Protein 1IO6 (pdb70)

Structure (mmCIF, N/CA/C/O backbone):
data_1IO6
#
_entry.id   1IO6
#
_cell.length_a   1.000
_cell.length_b   1.000
_cell.length_c   1.000
_cell.angle_alpha   90.00
_cell.angle_beta   90.00
_cell.angle_gamma   90.00
#
_symmetry.space_group_name_H-M   'P 1'
#
loop_
_entity.id
_entity.type
_entity.pdbx_description
1 polymer 'GROWTH FACTOR RECEPTOR-BOUND PROTEIN 2'
2 polymer 'A LIGAND PEPTIDE'
#
loop_
_atom_site.group_PDB
_atom_site.id
_atom_site.type_symbol
_atom_site.label_atom_id
_atom_site.label_alt_id
_atom_site.label_comp_id
_atom_site.label_asym_id
_atom_site.label_entity_id
_atom_site.label_seq_id
_atom_site.pdbx_PDB_ins_code
_atom_site.Cartn_x
_atom_site.Cartn_y
_atom_site.Cartn_z
_atom_site.occupancy
_atom_site.B_iso_or_equiv
_atom_site.auth_seq_id
_atom_site.auth_comp_id
_atom_site.auth_asym_id
_atom_site.auth_atom_id
_atom_site.pdbx_PDB_model_num
ATOM 1 N N . GLY A 1 1 ? 3.241 -6.294 16.198 1.00 0.00 1 GLY A N 1
ATOM 2 C CA . GLY A 1 1 ? 4.132 -5.513 15.232 1.00 0.00 1 GLY A CA 1
ATOM 3 C C . GLY A 1 1 ? 3.635 -4.233 14.653 1.00 0.00 1 GLY A C 1
ATOM 4 O O . GLY A 1 1 ? 2.445 -3.999 14.571 1.00 0.00 1 GLY A O 1
ATOM 10 N N . SER A 1 2 ? 4.523 -3.372 14.238 1.00 0.00 2 SER A N 1
ATOM 11 C CA . SER A 1 2 ? 4.085 -2.074 13.651 1.00 0.00 2 SER A CA 1
ATOM 12 C C . SER A 1 2 ? 4.652 -1.935 12.237 1.00 0.00 2 SER A C 1
ATOM 13 O O . SER A 1 2 ? 5.851 -1.916 12.038 1.00 0.00 2 SER A O 1
ATOM 21 N N . THR A 1 3 ? 3.799 -1.840 11.253 1.00 0.00 3 THR A N 1
ATOM 22 C CA . THR A 1 3 ? 4.285 -1.705 9.849 1.00 0.00 3 THR A CA 1
ATOM 23 C C . THR A 1 3 ? 5.397 -0.676 9.770 1.00 0.00 3 THR A C 1
ATOM 24 O O . THR A 1 3 ? 5.154 0.497 9.583 1.00 0.00 3 THR A O 1
ATOM 35 N N . TYR A 1 4 ? 6.607 -1.106 9.880 1.00 0.00 4 TYR A N 1
ATOM 36 C CA . TYR A 1 4 ? 7.741 -0.150 9.798 1.00 0.00 4 TYR A CA 1
ATOM 37 C C . TYR A 1 4 ? 9.012 -0.870 9.342 1.00 0.00 4 TYR A C 1
ATOM 38 O O . TYR A 1 4 ? 9.027 -2.064 9.117 1.00 0.00 4 TYR A O 1
ATOM 56 N N . VAL A 1 5 ? 10.079 -0.133 9.220 1.00 0.00 5 VAL A N 1
ATOM 57 C CA . VAL A 1 5 ? 11.380 -0.723 8.795 1.00 0.00 5 VAL A CA 1
ATOM 58 C C . VAL A 1 5 ? 12.505 0.120 9.410 1.00 0.00 5 VAL A C 1
ATOM 59 O O . VAL A 1 5 ? 12.374 0.651 10.494 1.00 0.00 5 VAL A O 1
ATOM 72 N N . GLN A 1 6 ? 13.588 0.269 8.713 1.00 0.00 6 GLN A N 1
ATOM 73 C CA . GLN A 1 6 ? 14.716 1.090 9.210 1.00 0.00 6 GLN A CA 1
ATOM 74 C C . GLN A 1 6 ? 15.663 1.313 8.046 1.00 0.00 6 GLN A C 1
ATOM 75 O O . GLN A 1 6 ? 16.188 0.385 7.477 1.00 0.00 6 GLN A O 1
ATOM 89 N N . ALA A 1 7 ? 15.862 2.529 7.670 1.00 0.00 7 ALA A N 1
ATOM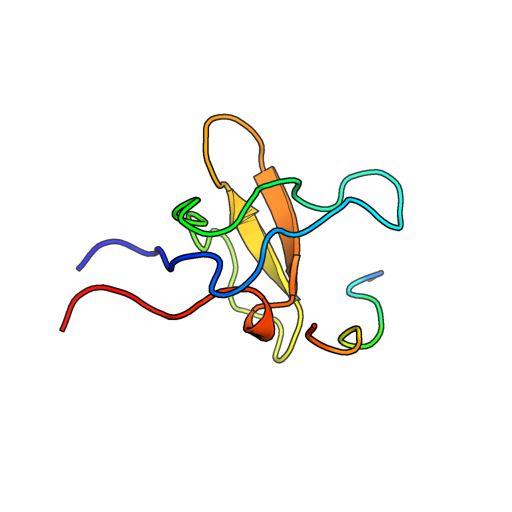 90 C CA . ALA A 1 7 ? 16.742 2.810 6.510 1.00 0.00 7 ALA A CA 1
ATOM 91 C C . ALA A 1 7 ? 18.162 2.296 6.747 1.00 0.00 7 ALA A C 1
ATOM 92 O O . ALA A 1 7 ? 18.976 2.950 7.368 1.00 0.00 7 ALA A O 1
ATOM 99 N N . LEU A 1 8 ? 18.473 1.139 6.225 1.00 0.00 8 LEU A N 1
ATOM 100 C CA . LEU A 1 8 ? 19.846 0.599 6.385 1.00 0.00 8 LEU A CA 1
ATOM 101 C C . LEU A 1 8 ? 20.828 1.608 5.805 1.00 0.00 8 LEU A C 1
ATOM 102 O O . LEU A 1 8 ? 21.985 1.656 6.169 1.00 0.00 8 LEU A O 1
ATOM 118 N N . PHE A 1 9 ? 20.363 2.405 4.884 1.00 0.00 9 PHE A N 1
ATOM 119 C CA . PHE A 1 9 ? 21.233 3.405 4.244 1.00 0.00 9 PHE A CA 1
ATOM 120 C C . PHE A 1 9 ? 20.438 4.680 4.033 1.00 0.00 9 PHE A C 1
ATOM 121 O O . PHE A 1 9 ? 19.326 4.665 3.545 1.00 0.00 9 PHE A O 1
ATOM 138 N N . ASP A 1 10 ? 21.006 5.772 4.382 1.00 0.00 10 ASP A N 1
ATOM 139 C CA . ASP A 1 10 ? 20.301 7.069 4.195 1.00 0.00 10 ASP A CA 1
ATOM 140 C C . ASP A 1 10 ? 19.701 7.095 2.790 1.00 0.00 10 ASP A C 1
ATOM 141 O O . ASP A 1 10 ? 20.333 6.694 1.832 1.00 0.00 10 ASP A O 1
ATOM 150 N N . PHE A 1 11 ? 18.484 7.543 2.651 1.00 0.00 11 PHE A N 1
ATOM 151 C CA . PHE A 1 11 ? 17.865 7.564 1.297 1.00 0.00 11 PHE A CA 1
ATOM 152 C C . PHE A 1 11 ? 17.608 9.001 0.848 1.00 0.00 11 PHE A C 1
ATOM 153 O O . PHE A 1 11 ? 17.455 9.903 1.649 1.00 0.00 11 PHE A O 1
ATOM 170 N N . ASP A 1 12 ? 17.544 9.208 -0.437 1.00 0.00 12 ASP A N 1
ATOM 171 C CA . ASP A 1 12 ? 17.279 10.570 -0.974 1.00 0.00 12 ASP A CA 1
ATOM 172 C C . ASP A 1 12 ? 16.182 10.467 -2.029 1.00 0.00 12 ASP A C 1
ATOM 173 O O . ASP A 1 12 ? 16.017 9.437 -2.653 1.00 0.00 12 ASP A O 1
ATOM 182 N N . PRO A 1 13 ? 15.463 11.537 -2.192 1.00 0.00 13 PRO A N 1
ATOM 183 C CA . PRO A 1 13 ? 14.362 11.608 -3.161 1.00 0.00 13 PRO A CA 1
ATOM 184 C C . PRO A 1 13 ? 14.903 11.723 -4.573 1.00 0.00 13 PRO A C 1
ATOM 185 O O . PRO A 1 13 ? 15.639 12.630 -4.905 1.00 0.00 13 PRO A O 1
ATOM 196 N N . GLN A 1 14 ? 14.546 10.790 -5.406 1.00 0.00 14 GLN A N 1
ATOM 197 C CA . GLN A 1 14 ?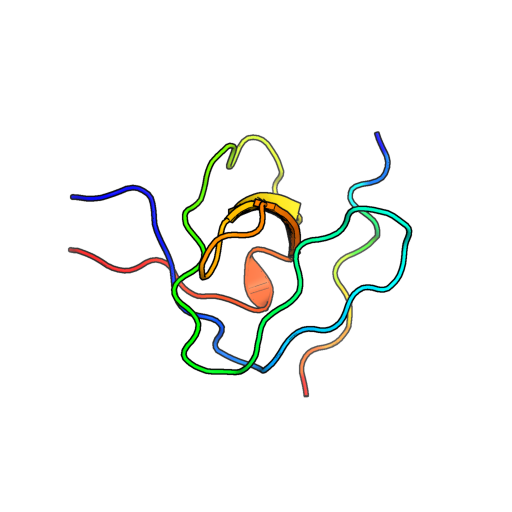 15.042 10.824 -6.794 1.00 0.00 14 GLN A CA 1
ATOM 198 C C . GLN A 1 14 ? 13.944 11.353 -7.718 1.00 0.00 14 GLN A C 1
ATOM 199 O O . GLN A 1 14 ? 14.213 11.914 -8.762 1.00 0.00 14 GLN A O 1
ATOM 213 N N . GLU A 1 15 ? 12.708 11.185 -7.337 1.00 0.00 15 GLU A N 1
ATOM 214 C CA . GLU A 1 15 ? 11.590 11.685 -8.186 1.00 0.00 15 GLU A CA 1
ATOM 215 C C . GLU A 1 15 ? 10.876 12.820 -7.448 1.00 0.00 15 GLU A C 1
ATOM 216 O O . GLU A 1 15 ? 11.487 13.574 -6.716 1.00 0.00 15 GLU A O 1
ATOM 228 N N . ASP A 1 16 ? 9.590 12.955 -7.627 1.00 0.00 16 ASP A N 1
ATOM 229 C CA . ASP A 1 16 ? 8.855 14.046 -6.927 1.00 0.0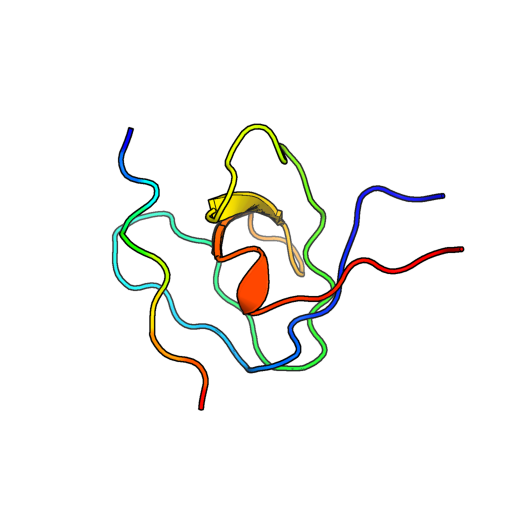0 16 ASP A CA 1
ATOM 230 C C . ASP A 1 16 ? 7.781 13.442 -6.022 1.00 0.00 16 ASP A C 1
ATOM 231 O O . ASP A 1 16 ? 6.640 13.288 -6.412 1.00 0.00 16 ASP A O 1
ATOM 240 N N . GLY A 1 17 ? 8.134 13.100 -4.813 1.00 0.00 17 GLY A N 1
ATOM 241 C CA . GLY A 1 17 ? 7.131 12.509 -3.884 1.00 0.00 17 GLY A CA 1
ATOM 242 C C . GLY A 1 17 ? 7.710 11.254 -3.228 1.00 0.00 17 GLY A C 1
ATOM 243 O O . GLY A 1 17 ? 7.070 10.623 -2.410 1.00 0.00 17 GLY A O 1
ATOM 247 N N . GLU A 1 18 ? 8.916 10.887 -3.572 1.00 0.00 18 GLU A N 1
ATOM 248 C CA . GLU A 1 18 ? 9.522 9.672 -2.955 1.00 0.00 18 GLU A CA 1
ATOM 249 C C . GLU A 1 18 ? 9.888 9.974 -1.504 1.00 0.00 18 GLU A C 1
ATOM 250 O O . GLU A 1 18 ? 10.303 11.067 -1.174 1.00 0.00 18 GLU A O 1
ATOM 262 N N . LEU A 1 19 ? 9.735 9.018 -0.631 1.00 0.00 19 LEU A N 1
ATOM 263 C CA . LEU A 1 19 ? 10.073 9.264 0.795 1.00 0.00 19 LEU A CA 1
ATOM 264 C C . LEU A 1 19 ? 11.523 9.719 0.909 1.00 0.00 19 LEU A C 1
ATOM 265 O O . LEU A 1 19 ? 12.376 9.318 0.143 1.00 0.00 19 LEU A O 1
ATOM 281 N N . GLY A 1 20 ? 11.806 10.551 1.867 1.00 0.00 20 GLY A N 1
ATOM 282 C CA . GLY A 1 20 ? 13.198 11.034 2.045 1.00 0.00 20 GLY A CA 1
ATOM 283 C C . GLY A 1 20 ? 13.628 10.787 3.489 1.00 0.00 20 GLY A C 1
ATOM 284 O O . GLY A 1 20 ? 12.975 11.215 4.420 1.00 0.00 20 GLY A O 1
ATOM 288 N N . PHE A 1 21 ? 14.713 10.094 3.688 1.00 0.00 21 PHE A N 1
ATOM 289 C CA . PHE A 1 21 ? 15.163 9.820 5.078 1.00 0.00 21 PHE A CA 1
ATOM 290 C C . PHE A 1 21 ? 16.667 9.604 5.112 1.00 0.00 21 PHE A C 1
ATOM 291 O O . PHE A 1 21 ? 17.363 9.755 4.127 1.00 0.00 21 PHE A O 1
ATOM 308 N N . ARG A 1 22 ? 17.163 9.244 6.254 1.00 0.00 22 ARG A N 1
ATOM 309 C CA . ARG A 1 22 ? 18.613 9.001 6.410 1.00 0.00 22 ARG A CA 1
ATOM 310 C C . ARG A 1 22 ? 18.789 7.728 7.251 1.00 0.00 22 ARG A C 1
ATOM 311 O O . ARG A 1 22 ? 17.917 7.350 8.004 1.00 0.00 22 ARG A O 1
ATOM 332 N N . ARG A 1 23 ? 19.889 7.042 7.090 1.00 0.00 23 ARG A N 1
ATOM 333 C CA . ARG A 1 23 ? 20.109 5.761 7.832 1.00 0.00 23 ARG A CA 1
ATOM 334 C C . ARG A 1 23 ? 19.566 5.835 9.261 1.00 0.00 23 ARG A C 1
ATOM 335 O O . ARG A 1 23 ? 19.926 6.695 10.034 1.00 0.00 23 ARG A O 1
ATOM 356 N N . GLY A 1 24 ? 18.717 4.911 9.621 1.00 0.00 24 GLY A N 1
ATOM 357 C CA . GLY A 1 24 ? 18.157 4.899 11.004 1.00 0.00 24 GLY A CA 1
ATOM 358 C C . GLY A 1 24 ? 16.742 5.471 10.992 1.00 0.00 24 GLY A C 1
ATOM 359 O O . GLY A 1 24 ? 16.055 5.475 11.994 1.00 0.00 24 GLY A O 1
ATOM 363 N N . ASP A 1 25 ? 16.292 5.945 9.865 1.00 0.00 25 ASP A N 1
ATOM 364 C CA . ASP A 1 25 ? 14.917 6.502 9.795 1.00 0.00 25 ASP A CA 1
ATOM 365 C C . ASP A 1 25 ? 13.931 5.351 9.676 1.00 0.00 25 ASP A C 1
ATOM 366 O O . ASP A 1 25 ? 13.935 4.615 8.710 1.00 0.00 25 ASP A O 1
ATOM 375 N N . PHE A 1 26 ? 13.091 5.179 10.648 1.00 0.00 26 PHE A N 1
ATOM 376 C CA . PHE A 1 26 ? 12.122 4.061 10.579 1.00 0.00 26 PHE A CA 1
ATOM 377 C C . PHE A 1 26 ? 11.070 4.372 9.532 1.00 0.00 26 PHE A C 1
ATOM 378 O O . PHE A 1 26 ? 10.203 5.199 9.734 1.00 0.00 26 PHE A O 1
ATOM 395 N N . ILE A 1 27 ? 11.134 3.720 8.414 1.00 0.00 27 ILE A N 1
ATOM 396 C CA . ILE A 1 27 ? 10.131 3.993 7.368 1.00 0.00 27 ILE A CA 1
ATOM 397 C C . ILE A 1 27 ? 8.818 3.317 7.743 1.00 0.00 27 ILE A C 1
ATOM 398 O O . ILE A 1 27 ? 8.739 2.112 7.867 1.00 0.00 27 ILE A O 1
ATOM 414 N N . HIS A 1 28 ? 7.788 4.094 7.919 1.00 0.00 28 HIS A N 1
ATOM 415 C CA . HIS A 1 28 ? 6.466 3.522 8.278 1.00 0.00 28 HIS A CA 1
ATOM 416 C C . HIS A 1 28 ? 5.872 2.833 7.049 1.00 0.00 28 HIS A C 1
ATOM 417 O O . HIS A 1 28 ? 5.028 3.386 6.374 1.00 0.00 28 HIS A O 1
ATOM 431 N N . VAL A 1 29 ? 6.301 1.630 6.755 1.00 0.00 29 VAL A N 1
ATOM 432 C CA . VAL A 1 29 ? 5.752 0.916 5.567 1.00 0.00 29 VAL A CA 1
ATOM 433 C C . VAL A 1 29 ? 4.246 1.162 5.507 1.00 0.00 29 VAL A C 1
ATOM 434 O O . VAL A 1 29 ? 3.473 0.613 6.267 1.00 0.00 29 VAL A O 1
ATOM 447 N N . MET A 1 30 ? 3.844 2.023 4.621 1.00 0.00 30 MET A N 1
ATOM 448 C CA . MET A 1 30 ? 2.407 2.380 4.492 1.00 0.00 30 MET A CA 1
ATOM 449 C C . MET A 1 30 ? 1.762 1.547 3.382 1.00 0.00 30 MET A C 1
ATOM 450 O O . MET A 1 30 ? 0.559 1.385 3.335 1.00 0.00 30 MET A O 1
ATOM 464 N N . ASP A 1 31 ? 2.551 1.010 2.491 1.00 0.00 31 ASP A N 1
ATOM 465 C CA . ASP A 1 31 ? 1.984 0.183 1.394 1.00 0.00 31 ASP A CA 1
ATOM 466 C C . ASP A 1 31 ? 3.089 -0.703 0.818 1.00 0.00 31 ASP A C 1
ATOM 467 O O . ASP A 1 31 ? 3.772 -0.330 -0.114 1.00 0.00 31 ASP A O 1
ATOM 476 N N . ASN A 1 32 ? 3.275 -1.872 1.368 1.00 0.00 32 ASN A N 1
ATOM 477 C CA . ASN A 1 32 ? 4.344 -2.774 0.853 1.00 0.00 32 ASN A CA 1
ATOM 478 C C . ASN A 1 32 ? 3.818 -3.590 -0.330 1.00 0.00 32 ASN A C 1
ATOM 479 O O . ASN A 1 32 ? 4.223 -4.715 -0.545 1.00 0.00 32 ASN A O 1
ATOM 490 N N . SER A 1 33 ? 2.928 -3.035 -1.109 1.00 0.00 33 SER A N 1
ATOM 491 C CA . SER A 1 33 ? 2.397 -3.787 -2.279 1.00 0.00 33 SER A CA 1
ATOM 492 C C . SER A 1 33 ? 3.474 -3.852 -3.363 1.00 0.00 33 SER A C 1
ATOM 493 O O . SER A 1 33 ? 3.341 -4.557 -4.344 1.00 0.00 33 SER A O 1
ATOM 501 N N . ASP A 1 34 ? 4.544 -3.122 -3.190 1.00 0.00 34 ASP A N 1
ATOM 502 C CA . ASP A 1 34 ? 5.634 -3.143 -4.206 1.00 0.00 34 ASP A CA 1
ATOM 503 C C . ASP A 1 34 ? 6.764 -4.048 -3.718 1.00 0.00 34 ASP A C 1
ATOM 504 O O . ASP A 1 34 ? 7.014 -4.143 -2.533 1.00 0.00 34 ASP A O 1
ATOM 513 N N . PRO A 1 35 ? 7.408 -4.693 -4.652 1.00 0.00 35 PRO A N 1
ATOM 514 C CA . PRO A 1 35 ? 8.515 -5.613 -4.363 1.00 0.00 35 PRO A CA 1
ATOM 515 C C . PRO A 1 35 ? 9.820 -4.851 -4.098 1.00 0.00 35 PRO A C 1
ATOM 516 O O . PRO A 1 35 ? 10.731 -5.372 -3.484 1.00 0.00 35 PRO A O 1
ATOM 527 N N . ASN A 1 36 ? 9.934 -3.634 -4.562 1.00 0.00 36 ASN A N 1
ATOM 528 C CA . ASN A 1 36 ? 11.201 -2.880 -4.332 1.00 0.00 36 ASN A CA 1
ATOM 529 C C . ASN A 1 36 ? 10.909 -1.445 -3.880 1.00 0.00 36 ASN A C 1
ATOM 530 O O . ASN A 1 36 ? 11.807 -0.731 -3.494 1.00 0.00 36 ASN A O 1
ATOM 541 N N . TRP A 1 37 ? 9.676 -1.011 -3.916 1.00 0.00 37 TRP A N 1
ATOM 542 C CA . TRP A 1 37 ? 9.370 0.383 -3.472 1.00 0.00 37 TRP A CA 1
ATOM 543 C C . TRP A 1 37 ? 8.130 0.370 -2.585 1.00 0.00 37 TRP A C 1
ATOM 544 O O . TRP A 1 37 ? 7.015 0.326 -3.067 1.00 0.00 37 TRP A O 1
ATOM 565 N N . TRP A 1 38 ? 8.303 0.412 -1.297 1.00 0.00 38 TRP A N 1
ATOM 566 C CA . TRP A 1 38 ? 7.117 0.405 -0.404 1.00 0.00 38 TRP A CA 1
ATOM 567 C C . TRP A 1 38 ? 6.655 1.832 -0.161 1.00 0.00 38 TRP A C 1
ATOM 568 O O . TRP A 1 38 ? 7.413 2.685 0.257 1.00 0.00 38 TRP A O 1
ATOM 589 N N . LYS A 1 39 ? 5.406 2.086 -0.389 1.00 0.00 39 LYS A N 1
ATOM 590 C CA . LYS A 1 39 ? 4.869 3.430 -0.145 1.00 0.00 39 LYS A CA 1
ATOM 591 C C . LYS A 1 39 ? 4.729 3.583 1.338 1.00 0.00 39 LYS A C 1
ATOM 592 O O . LYS A 1 39 ? 3.816 3.069 1.938 1.00 0.00 39 LYS A O 1
ATOM 611 N N . GLY A 1 40 ? 5.634 4.249 1.938 1.00 0.00 40 GLY A N 1
ATOM 612 C CA . GLY A 1 40 ? 5.544 4.387 3.409 1.00 0.00 40 GLY A CA 1
ATOM 613 C C . GLY A 1 40 ? 6.010 5.745 3.909 1.00 0.00 40 GLY A C 1
ATOM 614 O O . GLY A 1 40 ? 6.170 6.691 3.170 1.00 0.00 40 GLY A O 1
ATOM 618 N N . ALA A 1 41 ? 6.198 5.827 5.194 1.00 0.00 41 ALA A N 1
ATOM 619 C CA . ALA A 1 41 ? 6.621 7.094 5.832 1.00 0.00 41 ALA A CA 1
ATOM 620 C C . ALA A 1 41 ? 8.016 6.931 6.411 1.00 0.00 41 AL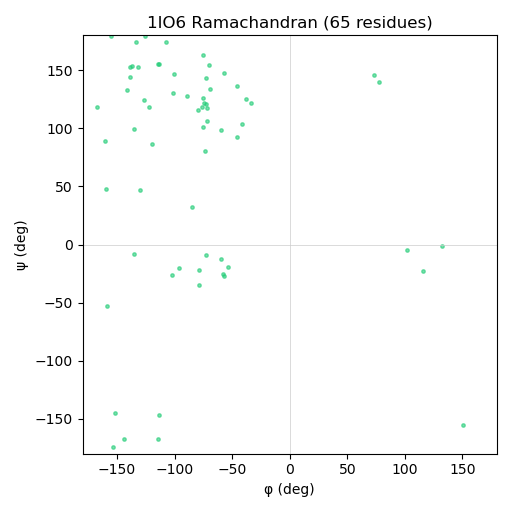A A C 1
ATOM 621 O O . ALA A 1 41 ? 8.694 5.978 6.119 1.00 0.00 41 ALA A O 1
ATOM 628 N N . CYS A 1 42 ? 8.445 7.857 7.227 1.00 0.00 42 CYS A N 1
ATOM 629 C CA . CYS A 1 42 ? 9.805 7.754 7.829 1.00 0.00 42 CYS A CA 1
ATOM 630 C C . CYS A 1 42 ? 9.868 8.614 9.092 1.00 0.00 42 CYS A C 1
ATOM 631 O O . CYS A 1 42 ? 10.237 8.149 10.152 1.00 0.00 42 CYS A O 1
ATOM 639 N N . HIS A 1 43 ? 9.506 9.864 8.993 1.00 0.00 43 HIS A N 1
ATOM 640 C CA . HIS A 1 43 ? 9.546 10.742 10.195 1.00 0.00 43 HIS A CA 1
ATOM 641 C C . HIS A 1 43 ? 8.638 11.954 9.978 1.00 0.00 43 HIS A C 1
ATOM 642 O O . HIS A 1 43 ? 9.023 13.081 10.218 1.00 0.00 43 HIS A O 1
ATOM 656 N N . GLY A 1 44 ? 7.433 11.734 9.528 1.00 0.00 44 GLY A N 1
ATOM 657 C CA . GLY A 1 44 ? 6.504 12.876 9.301 1.00 0.00 44 GLY A CA 1
ATOM 658 C C . GLY A 1 44 ? 6.172 12.982 7.812 1.00 0.00 44 GLY A C 1
ATOM 659 O O . GLY A 1 44 ? 5.163 13.540 7.431 1.00 0.00 44 GLY A O 1
ATOM 663 N N . GLN A 1 45 ? 7.011 12.449 6.965 1.00 0.00 45 GLN A N 1
ATOM 664 C CA . GLN A 1 45 ? 6.734 12.521 5.502 1.00 0.00 45 GLN A CA 1
ATOM 665 C C . GLN A 1 45 ? 6.477 11.11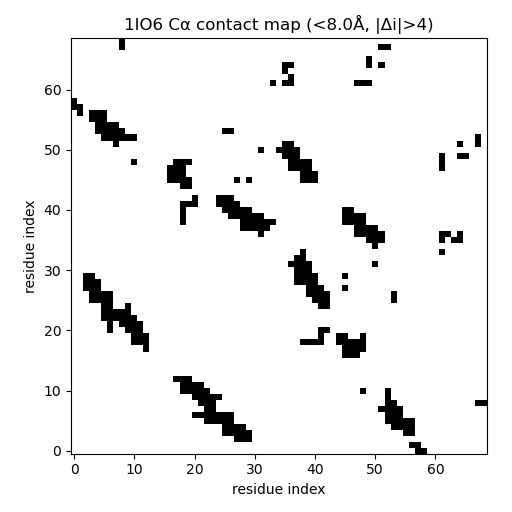4 4.964 1.00 0.00 45 GLN A C 1
ATOM 666 O O . GLN A 1 45 ? 6.920 10.135 5.530 1.00 0.00 45 GLN A O 1
ATOM 680 N N . THR A 1 46 ? 5.758 11.006 3.880 1.00 0.00 46 THR A N 1
ATOM 681 C CA . THR A 1 46 ? 5.469 9.672 3.307 1.00 0.00 46 THR A CA 1
ATOM 682 C C . THR A 1 46 ? 5.717 9.708 1.797 1.00 0.00 46 THR A C 1
ATOM 683 O O . THR A 1 46 ? 5.984 10.748 1.230 1.00 0.00 46 THR A O 1
ATOM 694 N N . GLY A 1 47 ? 5.631 8.585 1.140 1.00 0.00 47 GLY A N 1
ATOM 695 C CA . GLY A 1 47 ? 5.863 8.570 -0.328 1.00 0.00 47 GLY A CA 1
ATOM 696 C C . GLY A 1 47 ? 6.436 7.217 -0.751 1.00 0.00 47 GLY A C 1
ATOM 697 O O . GLY A 1 47 ? 6.245 6.217 -0.088 1.00 0.00 47 GLY A O 1
ATOM 701 N N . MET A 1 48 ? 7.138 7.172 -1.853 1.00 0.00 48 MET A N 1
ATOM 702 C CA . MET A 1 48 ? 7.709 5.873 -2.302 1.00 0.00 48 MET A CA 1
ATOM 703 C C . MET A 1 48 ? 9.191 5.799 -1.959 1.00 0.00 48 MET A C 1
ATOM 704 O O . MET A 1 48 ? 9.965 6.683 -2.263 1.00 0.00 48 MET A O 1
ATOM 718 N N . PHE A 1 49 ? 9.585 4.722 -1.356 1.00 0.00 49 PHE A N 1
ATOM 719 C CA . PHE A 1 49 ? 11.011 4.526 -1.006 1.00 0.00 49 PHE A CA 1
ATOM 720 C C . PHE A 1 49 ? 11.351 3.076 -1.319 1.00 0.00 49 PHE A C 1
ATOM 721 O O . PHE A 1 49 ? 10.485 2.225 -1.285 1.00 0.00 49 PHE A O 1
ATOM 738 N N . PRO A 1 50 ? 12.588 2.823 -1.616 1.00 0.00 50 PRO A N 1
ATOM 739 C CA . PRO A 1 50 ? 13.030 1.465 -1.937 1.00 0.00 50 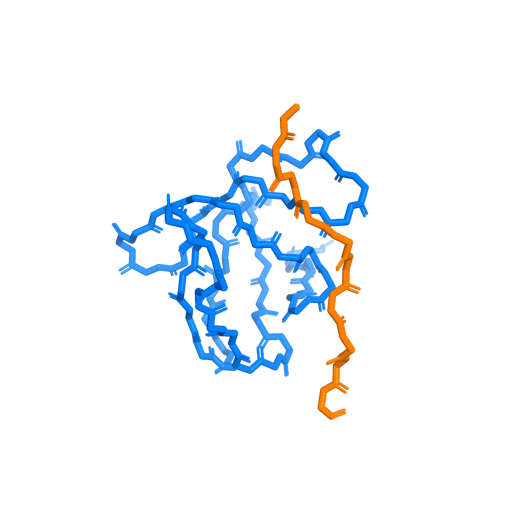PRO A CA 1
ATOM 740 C C . PRO A 1 50 ? 13.044 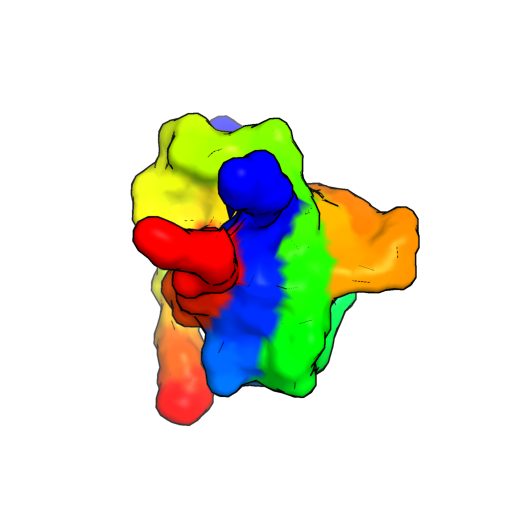0.605 -0.674 1.00 0.00 50 PRO A C 1
ATOM 741 O O . PRO A 1 50 ? 13.757 0.876 0.270 1.00 0.00 50 PRO A O 1
ATOM 752 N N . ARG A 1 51 ? 12.236 -0.419 -0.647 1.00 0.00 51 ARG A N 1
ATOM 753 C CA . ARG A 1 51 ? 12.176 -1.291 0.555 1.00 0.00 51 ARG A CA 1
ATOM 754 C C . ARG A 1 51 ? 13.578 -1.780 0.914 1.00 0.00 51 ARG A C 1
ATOM 755 O O . ARG A 1 51 ? 13.828 -2.227 2.015 1.00 0.00 51 ARG A O 1
ATOM 776 N N . ASN A 1 52 ? 14.493 -1.723 -0.009 1.00 0.00 52 ASN A N 1
ATOM 777 C CA . ASN A 1 52 ? 15.869 -2.209 0.293 1.00 0.00 52 ASN A CA 1
ATOM 778 C C . ASN A 1 52 ? 16.630 -1.160 1.096 1.00 0.00 52 ASN A C 1
ATOM 779 O O . ASN A 1 52 ? 17.413 -1.484 1.965 1.00 0.00 52 ASN A O 1
ATOM 790 N N . TYR A 1 53 ? 16.400 0.094 0.835 1.00 0.00 53 TYR A N 1
ATOM 791 C CA . TYR A 1 53 ? 17.108 1.141 1.615 1.00 0.00 53 TYR A CA 1
ATOM 792 C C . TYR A 1 53 ? 16.752 0.974 3.093 1.00 0.00 53 TYR A C 1
ATOM 793 O O . TYR A 1 53 ? 17.371 1.560 3.956 1.00 0.00 53 TYR A O 1
ATOM 811 N N . VAL A 1 54 ? 15.752 0.180 3.385 1.00 0.00 54 VAL A N 1
ATOM 812 C CA . VAL A 1 54 ? 15.342 -0.036 4.800 1.00 0.00 54 VAL A CA 1
ATOM 813 C C . VAL A 1 54 ? 15.333 -1.520 5.125 1.00 0.00 54 VAL A C 1
ATOM 814 O O . VAL A 1 54 ? 15.562 -2.371 4.289 1.00 0.00 54 VAL A O 1
ATOM 827 N N . THR A 1 55 ? 15.008 -1.812 6.341 1.00 0.00 55 THR A N 1
ATOM 828 C CA . THR A 1 55 ? 14.895 -3.212 6.793 1.00 0.00 55 THR A CA 1
ATOM 829 C C . THR A 1 55 ? 13.664 -3.304 7.692 1.00 0.00 55 THR A C 1
ATOM 830 O O . THR A 1 55 ? 13.366 -2.381 8.424 1.00 0.00 55 THR A O 1
ATOM 841 N N . PRO A 1 56 ? 12.981 -4.406 7.605 1.00 0.00 56 PRO A N 1
ATOM 842 C CA . PRO A 1 56 ? 11.767 -4.637 8.398 1.00 0.00 56 PRO A CA 1
ATOM 843 C C . PRO A 1 56 ? 12.107 -4.791 9.875 1.00 0.00 56 PRO A C 1
ATOM 844 O O . PRO A 1 56 ? 13.032 -5.482 10.251 1.00 0.00 56 PRO A O 1
ATOM 855 N N . VAL A 1 57 ? 11.366 -4.124 10.708 1.00 0.00 57 VAL A N 1
ATOM 856 C CA . VAL A 1 57 ? 11.630 -4.185 12.165 1.00 0.00 57 VAL A CA 1
ATOM 857 C C . VAL A 1 57 ? 10.539 -5.010 12.849 1.00 0.00 57 VAL A C 1
ATOM 858 O O . VAL A 1 57 ? 9.579 -5.421 12.228 1.00 0.00 57 VAL A O 1
ATOM 871 N N . ASN A 1 58 ? 10.684 -5.263 14.121 1.00 0.00 58 ASN A N 1
ATOM 872 C CA . ASN A 1 58 ? 9.661 -6.069 14.844 1.00 0.00 58 ASN A CA 1
ATOM 873 C C . ASN A 1 58 ? 9.855 -7.548 14.513 1.00 0.00 58 ASN A C 1
ATOM 874 O O . ASN A 1 58 ? 10.128 -7.910 13.385 1.00 0.00 58 ASN A O 1
ATOM 885 N N . ARG A 1 59 ? 9.714 -8.408 15.482 1.00 0.00 59 ARG A N 1
ATOM 886 C CA . ARG A 1 59 ? 9.890 -9.861 15.214 1.00 0.00 59 ARG A CA 1
ATOM 887 C C . ARG A 1 59 ? 9.364 -10.667 16.402 1.00 0.00 59 ARG A C 1
ATOM 888 O O . ARG A 1 59 ? 9.004 -11.815 16.201 1.00 0.00 59 ARG A O 1
ATOM 910 N N . ARG B 2 1 ? 2.663 2.932 -12.262 1.00 0.00 1 ARG B N 1
ATOM 911 C CA . ARG B 2 1 ? 3.160 3.733 -11.108 1.00 0.00 1 ARG B CA 1
ATOM 912 C C . ARG B 2 1 ? 4.595 4.184 -11.382 1.00 0.00 1 ARG B C 1
ATOM 913 O O . ARG B 2 1 ? 5.117 4.005 -12.464 1.00 0.00 1 ARG B O 1
ATOM 936 N N . HIS B 2 2 ? 5.240 4.766 -10.408 1.00 0.00 2 HIS B N 1
ATOM 937 C CA . HIS B 2 2 ? 6.642 5.224 -10.613 1.00 0.00 2 HIS B CA 1
ATOM 938 C C . HIS B 2 2 ? 7.516 4.709 -9.468 1.00 0.00 2 HIS B C 1
ATOM 939 O O . HIS B 2 2 ? 8.295 5.440 -8.889 1.00 0.00 2 HIS B O 1
ATOM 953 N N . TYR B 2 3 ? 7.393 3.451 -9.141 1.00 0.00 3 TYR B N 1
ATOM 954 C CA . TYR B 2 3 ? 8.215 2.880 -8.037 1.00 0.00 3 TYR B CA 1
ATOM 955 C C . TYR B 2 3 ? 9.692 3.093 -8.336 1.00 0.00 3 TYR B C 1
ATOM 956 O O . TYR B 2 3 ? 10.502 3.180 -7.438 1.00 0.00 3 TYR B O 1
ATOM 974 N N . ARG B 2 4 ? 10.058 3.185 -9.586 1.00 0.00 4 ARG B N 1
ATOM 975 C CA . ARG B 2 4 ? 11.496 3.395 -9.904 1.00 0.00 4 ARG B CA 1
ATOM 976 C C . ARG B 2 4 ? 12.237 2.084 -9.651 1.00 0.00 4 ARG B C 1
ATOM 977 O O . ARG B 2 4 ? 11.895 1.345 -8.750 1.00 0.00 4 ARG B O 1
ATOM 998 N N . PRO B 2 5 ? 13.232 1.834 -10.451 1.00 0.00 5 PRO B N 1
ATOM 999 C CA . PRO B 2 5 ? 14.049 0.621 -10.334 1.00 0.00 5 PRO B CA 1
ATOM 1000 C C . PRO B 2 5 ? 14.959 0.723 -9.110 1.00 0.00 5 PRO B C 1
ATOM 1001 O O . PRO B 2 5 ? 15.754 1.634 -8.990 1.00 0.00 5 PRO B O 1
ATOM 1012 N N . LEU B 2 6 ? 14.820 -0.202 -8.196 1.00 0.00 6 LEU B N 1
ATOM 1013 C CA . LEU B 2 6 ? 15.644 -0.190 -6.950 1.00 0.00 6 LEU B CA 1
ATOM 1014 C C . LEU B 2 6 ? 17.041 0.375 -7.235 1.00 0.00 6 LEU B C 1
ATOM 1015 O O . LEU B 2 6 ? 17.759 -0.154 -8.061 1.00 0.00 6 LEU B O 1
ATOM 1031 N N . PRO B 2 7 ? 17.395 1.430 -6.537 1.00 0.00 7 PRO B N 1
ATOM 1032 C CA . PRO B 2 7 ? 18.711 2.072 -6.696 1.00 0.00 7 PRO B CA 1
ATOM 1033 C C . PRO B 2 7 ? 19.792 1.227 -6.012 1.00 0.00 7 PRO B C 1
ATOM 1034 O O . PRO B 2 7 ? 19.491 0.366 -5.209 1.00 0.00 7 PRO B O 1
ATOM 1045 N N . PRO B 2 8 ? 21.019 1.497 -6.364 1.00 0.00 8 PRO B N 1
ATOM 1046 C CA . PRO B 2 8 ? 22.184 0.779 -5.822 1.00 0.00 8 PRO B CA 1
ATOM 1047 C C . PRO B 2 8 ? 22.498 1.225 -4.391 1.00 0.00 8 PRO B C 1
ATOM 1048 O O . PRO B 2 8 ? 22.666 2.396 -4.117 1.00 0.00 8 PRO B O 1
ATOM 1059 N N . LEU B 2 9 ? 22.584 0.295 -3.477 1.00 0.00 9 LEU B N 1
ATOM 1060 C CA . LEU B 2 9 ? 22.892 0.662 -2.066 1.00 0.00 9 LEU B CA 1
ATOM 1061 C C . LEU B 2 9 ? 24.348 1.125 -1.971 1.00 0.00 9 LEU B C 1
ATOM 1062 O O . LEU B 2 9 ? 25.175 0.744 -2.776 1.00 0.00 9 LEU B O 1
ATOM 1078 N N . PRO B 2 10 ? 24.610 1.938 -0.985 1.00 0.00 10 PRO B N 1
ATOM 1079 C CA . PRO B 2 10 ? 25.953 2.489 -0.738 1.00 0.00 10 PRO B CA 1
ATOM 1080 C C . PRO B 2 10 ? 26.850 1.444 -0.069 1.00 0.00 10 PRO B C 1
ATOM 1081 O O . PRO B 2 10 ? 26.738 0.281 -0.423 1.00 0.00 10 PRO B O 1
#

Radius of gyration: 10.36 Å; Cα contacts (8 Å, |Δi|>4): 170; chains: 2; bounding box: 24×24×26 Å

InterPro domains:
  IPR000980 SH2 domain [PF00017] (60-135)
  IPR000980 SH2 domain [PS50001] (60-152)
  IPR000980 SH2 domain [SM00252] (58-141)
  IPR001452 SH3 domain [PF00018] (4-50)
  IPR001452 SH3 domain [PF00018] (162-206)
  IPR001452 SH3 domain [PR00452] (1-11)
  IPR001452 SH3 domain [PR00452] (15-30)
  IPR001452 SH3 domain [PR00452] (190-199)
  IPR001452 SH3 domain [PR00452] (201-213)
  IPR001452 SH3 domain [PS50002] (1-58)
  IPR001452 SH3 domain [PS50002] (156-215)
  IPR001452 SH3 domain [SM00326] (1-57)
  IPR001452 SH3 domain [SM00326] (159-214)
  IPR035641 GRB2, N-terminal SH3 domain [cd11946] (1-56)
  IPR035643 GRB2, C-terminal SH3 domain [cd11949] (160-212)
  IPR036028 SH3-like domain superfamily [SSF50044] (2-77)
  IPR036028 SH3-like domain superfamily [SSF50044] (154-198)
  IPR036860 SH2 domain superfamily [G3DSA:3.30.505.10] (51-164)
  IPR036860 SH2 domain superfamily [SSF55550] (55-210)
  IPR043539 Grb2-like [PTHR46037] (1-215)

Sequence (69 aa):
GSTYVQALFDFDPQEDGELGFRRGDFIHVMDNSDPNWWKGACHGQTGMFPRNYVTPVNRRHYRPLPPLP

GO terms:
  GO:0005515 protein binding (F, IPI)
  GO:0005091 guanyl-nucleotide exchange factor adaptor activity (F, IDA)
  GO:0042110 T cell activation (P, IDA)
  GO:0042267 natural killer cell mediated cytotoxicity (P, IDA)
  GO:0030674 protein-macromolecule adaptor activity (F, IDA)
  GO:0045953 negative regulation of natural killer cell mediated cytotoxicity (P, IDA)
  GO:0035022 positive regulation of Rac protein signal transduction (P, IC)
  GO:0005829 cytosol (C, TAS)
  GO:0005634 nucleus (C, IDA)
  GO:0005737 cytoplasm (C, IDA)
  GO:0005768 endosome (C, IDA)
  GO:0017124 SH3 domain binding (F, IDA)
  GO:0005634 nucleus (C, EXP)
  GO:0005737 cytoplasm (C, EXP)
  GO:0005168 neurotrophin TRKA receptor binding (F, IPI)
  GO:0046875 ephrin receptor binding (F, IPI)
  GO:0005886 plasma membrane (C, TAS)
  GO:0042802 identical protein binding (F, IPI)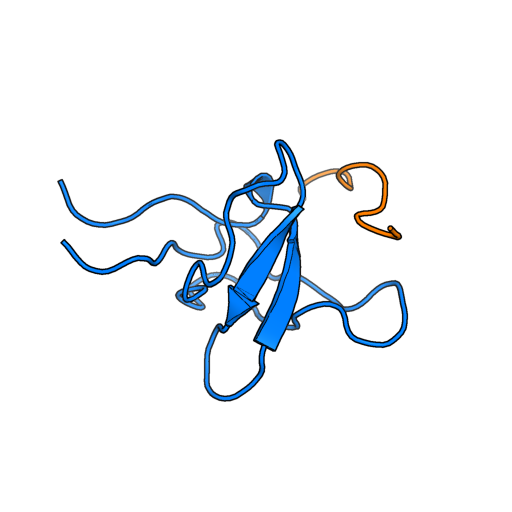
  GO:0070436 Grb2-EGFR complex (C, IDA)
  GO:0042770 signal transduction in response to DNA damage (P, IMP)

Secondary structure (DSSP, 8-state):
--S---BSS-B---SSSB--B-TT----EEETTSSSEEEEESSS-EEEEETTTB-----/------PPP-

CATH classification: 2.30.30.40

Foldseek 3Di:
DFQWWFQCAFDDDPDPFAEGGGGGFIWRQPAPVDPFWGFTYTPPGTGTDGCVSTGGDDD/DCPDDDDDDD

Organism: Homo sapiens (NCBI:txid9606)

Solvent-accessible surface area: 4388 Å² total; per-residue (Å²): 99,73,82,72,1,54,1,68,64,57,8,76,87,107,62,151,52,18,1,17,13,151,156,39,27,88,0,53,9,87,72,94,98,14,96,53,0,31,52,0,10,13,108,85,94,65,8,31,0,0,92,53,19,2,39,93,44,82,247,242,140,49,108,96,63,14,119,63,126

Nearest PDB structures (foldseek):
  1io6-assembly1_A  TM=1.017E+00  e=3.136E-14  Homo sapiens
  1gfd-assembly1_A  TM=9.384E-01  e=8.943E-11  Homo sapiens
  8dgo-assembly1_B  TM=9.205E-01  e=2.459E-10  Homo sapiens
  1h3h-assembly1_A  TM=8.484E-01  e=3.572E-07  Mus musculus
  5vei-assembly1_A  TM=8.734E-01  e=6.063E-06  Homo sapiens